Protein AF-A0A6A5GML9-F1 (afdb_monomer_lite)

Radius of gyration: 17.17 Å; chains: 1; bounding box: 46×15×44 Å

pLDDT: mean 79.03, std 18.18, range [40.56, 96.56]

Sequence (81 aa):
MCAKSAFHINNETINIWSHLLGFIYFTYQQYYTNYIVLPSVGSHKADHFVFTLSIFEMQMCMLLSASYHTFGCTSIEMRQK

InterPro domains:
  IPR004254 AdipoR/Haemolysin-III-related [PF03006] (7-79)
  IPR004254 AdipoR/Haemolysin-III-related [PTHR20855] (2-77)

Organism: Caenorhabditis remanei (NCBI:txid31234)

Foldseek 3Di:
DLQVVCVPDDVLVVLLVVLVVQLVVLVVVLCCCLPPVCVVVVHDPVVNVVSNVVSVVSNVVSVVRSVCSSCVVVVVVVVVD

Secondary structure (DSSP, 8-state):
--TTGGGS-SHHHHHHHHHHHHHHHHHHHHHHIIIIIHHHTT--HHHHHHHHHHHHHHHHHHHHHHHHHHHHHHHHHHHT-

Structure (mmCIF, N/CA/C/O backbone):
data_AF-A0A6A5GML9-F1
#
_entry.id   AF-A0A6A5GML9-F1
#
loop_
_atom_site.group_PDB
_atom_site.id
_atom_site.type_symbol
_atom_site.label_atom_id
_atom_site.label_alt_id
_atom_site.label_comp_id
_atom_site.label_asym_id
_atom_site.label_entity_id
_atom_site.label_seq_id
_atom_site.pdbx_PDB_ins_code
_atom_site.Cartn_x
_atom_site.Cartn_y
_atom_site.Cartn_z
_atom_site.occupancy
_atom_site.B_iso_or_equiv
_atom_site.auth_seq_id
_atom_site.auth_comp_id
_atom_site.auth_asym_id
_atom_site.auth_atom_id
_atom_site.pdbx_PDB_model_num
ATOM 1 N N . MET A 1 1 ? -14.775 6.359 22.762 1.00 46.31 1 MET A N 1
ATOM 2 C CA . MET A 1 1 ? -14.626 5.022 23.380 1.00 46.31 1 MET A CA 1
ATOM 3 C C . MET A 1 1 ? -14.240 3.923 22.373 1.00 46.31 1 MET A C 1
ATOM 5 O O . MET A 1 1 ? -13.811 2.866 22.808 1.00 46.31 1 MET A O 1
ATOM 9 N N . CYS A 1 2 ? -14.246 4.183 21.055 1.00 51.56 2 CYS A N 1
ATOM 10 C CA . CYS A 1 2 ? -14.004 3.163 20.018 1.00 51.56 2 CYS A CA 1
ATOM 11 C C . CYS A 1 2 ? -12.514 2.857 19.742 1.00 51.56 2 CYS A C 1
ATOM 13 O O . CYS A 1 2 ? -12.141 1.690 19.680 1.00 51.56 2 CYS A O 1
ATOM 15 N N . ALA A 1 3 ? -11.629 3.867 19.722 1.00 50.34 3 ALA A N 1
ATOM 16 C CA . ALA A 1 3 ? -10.175 3.652 19.588 1.00 50.34 3 ALA A CA 1
ATOM 17 C C . ALA A 1 3 ? -9.557 2.910 20.792 1.00 50.34 3 ALA A C 1
ATOM 19 O O . ALA A 1 3 ? -8.563 2.207 20.658 1.00 50.34 3 ALA A O 1
ATOM 20 N N . LYS A 1 4 ? -10.182 3.017 21.975 1.00 46.97 4 LYS A N 1
ATOM 21 C CA . LYS A 1 4 ? -9.796 2.259 23.176 1.00 46.97 4 LYS A CA 1
ATOM 22 C C . LYS A 1 4 ? -10.167 0.772 23.065 1.00 46.97 4 LYS A C 1
ATOM 24 O O . LYS A 1 4 ? -9.561 -0.043 23.749 1.00 46.97 4 LYS A O 1
ATOM 29 N N . SER A 1 5 ? -11.121 0.424 22.191 1.00 51.19 5 SER A N 1
ATOM 30 C CA . SER A 1 5 ? -11.498 -0.967 21.918 1.00 51.19 5 SER A CA 1
ATOM 31 C C . SER A 1 5 ? -10.489 -1.696 21.025 1.00 51.19 5 SER A C 1
ATOM 33 O O . SER A 1 5 ? -10.379 -2.901 21.160 1.00 51.19 5 SER A O 1
ATOM 35 N N . ALA A 1 6 ? -9.683 -0.978 20.227 1.00 52.28 6 ALA A N 1
ATOM 36 C CA . ALA A 1 6 ? -8.595 -1.556 19.421 1.00 52.28 6 ALA A CA 1
ATOM 37 C C . ALA A 1 6 ? -7.420 -2.105 20.262 1.00 52.28 6 ALA A C 1
ATOM 39 O O . ALA A 1 6 ? -6.538 -2.789 19.745 1.00 52.28 6 ALA A O 1
ATOM 40 N N . PHE A 1 7 ? -7.402 -1.790 21.562 1.00 51.19 7 PHE A N 1
ATOM 41 C CA . PHE A 1 7 ? -6.453 -2.311 22.551 1.00 51.19 7 PHE A CA 1
ATOM 42 C C . PHE A 1 7 ? -7.122 -3.252 23.567 1.00 51.19 7 PHE A C 1
ATOM 44 O O . PHE A 1 7 ? -6.472 -3.711 24.504 1.00 51.19 7 PHE A O 1
ATOM 51 N N . HIS A 1 8 ? -8.416 -3.540 23.400 1.00 51.28 8 HIS A N 1
ATOM 52 C CA . HIS A 1 8 ? -9.150 -4.516 24.199 1.00 51.28 8 HIS A CA 1
ATOM 53 C C . HIS A 1 8 ? -9.301 -5.777 23.352 1.00 51.28 8 HIS A C 1
ATOM 55 O O . HIS A 1 8 ? -9.891 -5.717 22.284 1.00 51.28 8 HIS A O 1
ATOM 61 N N . ILE A 1 9 ? -8.768 -6.915 23.801 1.00 51.31 9 ILE A N 1
ATOM 62 C CA . ILE A 1 9 ? -8.810 -8.168 23.031 1.00 51.31 9 ILE A CA 1
ATOM 63 C C . ILE A 1 9 ? -10.274 -8.571 22.791 1.00 51.31 9 ILE A C 1
ATOM 65 O O . ILE A 1 9 ? -10.957 -9.090 23.669 1.00 51.31 9 ILE A O 1
ATOM 69 N N . ASN A 1 10 ? -10.759 -8.296 21.588 1.00 56.47 10 ASN A N 1
ATOM 70 C CA . ASN A 1 10 ? -12.041 -8.709 21.035 1.00 56.47 10 ASN A CA 1
ATOM 71 C C . ASN A 1 10 ? -11.806 -9.093 19.561 1.00 56.47 10 ASN A C 1
ATOM 73 O O . ASN A 1 10 ? -10.813 -8.683 18.961 1.00 56.47 10 ASN A O 1
ATOM 77 N N . ASN A 1 11 ? -12.681 -9.907 18.963 1.00 61.50 11 ASN A N 1
ATOM 78 C CA . ASN A 1 11 ? -12.499 -10.367 17.574 1.00 61.50 11 ASN A CA 1
ATOM 79 C C . ASN A 1 11 ? -12.385 -9.203 16.566 1.00 61.50 11 ASN A C 1
ATOM 81 O O . ASN A 1 11 ? -11.690 -9.319 15.562 1.00 61.50 11 ASN A O 1
ATOM 85 N N . GLU A 1 12 ? -12.990 -8.056 16.879 1.00 63.03 12 GLU A N 1
ATOM 86 C CA . GLU A 1 12 ? -12.874 -6.818 16.101 1.00 63.03 12 GLU A CA 1
ATOM 87 C C . GLU A 1 12 ? -11.446 -6.251 16.095 1.00 63.03 12 GLU A C 1
ATOM 89 O O . GLU A 1 12 ? -10.979 -5.777 15.065 1.00 63.03 12 GLU A O 1
ATOM 94 N N . THR A 1 13 ? -10.698 -6.380 17.194 1.00 67.50 13 THR A N 1
ATOM 95 C CA . THR A 1 13 ? -9.280 -5.996 17.255 1.00 67.50 13 THR A CA 1
ATOM 96 C C . THR A 1 13 ? -8.440 -6.806 16.265 1.00 67.50 13 THR A C 1
ATOM 98 O O . THR A 1 13 ? -7.629 -6.231 15.544 1.00 67.50 13 THR A O 1
ATOM 101 N N . ILE A 1 14 ? -8.669 -8.118 16.141 1.00 72.56 14 ILE A N 1
ATOM 102 C CA . ILE A 1 14 ? -7.951 -8.960 15.164 1.00 72.56 14 ILE A CA 1
ATOM 103 C C . ILE A 1 14 ? -8.268 -8.521 13.724 1.00 72.56 14 ILE A C 1
ATOM 105 O O . ILE A 1 14 ? -7.358 -8.449 12.895 1.00 72.56 14 ILE A O 1
ATOM 109 N N . ASN A 1 15 ? -9.519 -8.157 13.429 1.00 75.81 15 ASN A N 1
ATOM 110 C CA . ASN A 1 15 ? -9.915 -7.630 12.116 1.00 75.81 15 ASN A CA 1
ATOM 111 C C . ASN A 1 15 ? -9.263 -6.268 11.817 1.00 75.81 15 ASN A C 1
ATOM 113 O O . ASN A 1 15 ? -8.746 -6.055 10.723 1.00 75.81 15 ASN A O 1
ATOM 117 N N . ILE A 1 16 ? -9.200 -5.365 12.802 1.00 78.50 16 ILE A N 1
ATOM 118 C CA . ILE A 1 16 ? -8.519 -4.068 12.655 1.00 78.50 16 ILE A CA 1
ATOM 119 C C . ILE A 1 16 ? -7.025 -4.277 12.380 1.00 78.50 16 ILE A C 1
ATOM 121 O O . ILE A 1 16 ? -6.492 -3.739 11.409 1.00 78.50 16 ILE A O 1
ATOM 125 N N . TRP A 1 17 ? -6.341 -5.073 13.208 1.00 78.69 17 TRP A N 1
ATOM 126 C CA . TRP A 1 17 ? -4.897 -5.279 13.078 1.00 78.69 17 TRP A CA 1
ATOM 127 C C . TRP A 1 17 ? -4.522 -6.055 11.820 1.00 78.69 17 TRP A C 1
ATOM 129 O O . TRP A 1 17 ? -3.540 -5.697 11.178 1.00 78.69 17 TRP A O 1
ATOM 139 N N . SER A 1 18 ? -5.292 -7.069 11.421 1.00 84.06 18 SER A N 1
ATOM 140 C CA . SER A 1 18 ? -5.026 -7.800 10.174 1.00 84.06 18 SER A CA 1
ATOM 141 C C . SER A 1 18 ? -5.145 -6.897 8.944 1.00 84.06 18 SER A C 1
ATOM 143 O O . SER A 1 18 ? -4.284 -6.956 8.067 1.00 84.06 18 SER A O 1
ATOM 145 N N . HIS A 1 19 ? -6.129 -5.995 8.903 1.00 86.81 19 HIS A N 1
ATOM 146 C CA . HIS A 1 19 ? -6.288 -5.056 7.790 1.00 86.81 19 HIS A CA 1
ATOM 147 C C . HIS A 1 19 ? -5.253 -3.921 7.822 1.00 86.81 19 HIS A C 1
ATOM 149 O O . HIS A 1 19 ? -4.747 -3.533 6.770 1.00 86.81 19 HIS A O 1
ATOM 155 N N . LEU A 1 20 ? -4.855 -3.433 9.003 1.00 85.81 20 LEU A N 1
ATOM 156 C CA . LEU A 1 20 ? -3.749 -2.473 9.135 1.00 85.81 20 LEU A CA 1
ATOM 157 C C . LEU A 1 20 ? -2.397 -3.084 8.736 1.00 85.81 20 LEU A C 1
ATOM 159 O O . LEU A 1 20 ? -1.621 -2.445 8.027 1.00 85.81 20 LEU A O 1
ATOM 163 N N . LEU A 1 21 ? -2.117 -4.325 9.142 1.00 89.75 21 LEU A N 1
ATOM 164 C CA . LEU A 1 21 ? -0.924 -5.058 8.707 1.00 89.75 21 LEU A CA 1
ATOM 165 C C . LEU A 1 21 ? -0.960 -5.322 7.197 1.00 89.75 21 LEU A C 1
ATOM 167 O O . LEU A 1 21 ? 0.059 -5.153 6.528 1.00 89.75 21 LEU A O 1
ATOM 171 N N . GLY A 1 22 ? -2.133 -5.659 6.651 1.00 90.12 22 GLY A N 1
ATOM 172 C CA . GLY A 1 22 ? -2.359 -5.761 5.211 1.00 90.12 22 GLY A CA 1
ATOM 173 C C . GLY A 1 22 ? -2.044 -4.451 4.487 1.00 90.12 22 GLY A C 1
ATOM 174 O O . GLY A 1 22 ? -1.297 -4.457 3.514 1.00 90.12 22 GLY A O 1
ATOM 175 N N . PHE A 1 23 ? -2.529 -3.315 4.996 1.00 91.56 23 PHE A N 1
ATOM 176 C CA . PHE A 1 23 ? -2.218 -1.991 4.455 1.00 91.56 23 PHE A CA 1
ATOM 177 C C . PHE A 1 23 ? -0.706 -1.719 4.434 1.00 91.56 23 PHE A C 1
ATOM 179 O O . PHE A 1 23 ? -0.171 -1.392 3.378 1.00 91.56 23 PHE A O 1
ATOM 186 N N . ILE A 1 24 ? -0.002 -1.937 5.553 1.00 93.62 24 ILE A N 1
ATOM 187 C CA . ILE A 1 24 ? 1.461 -1.760 5.635 1.00 93.62 24 ILE A CA 1
ATOM 188 C C . ILE A 1 24 ? 2.182 -2.655 4.617 1.00 93.62 24 ILE A C 1
ATOM 190 O O . ILE A 1 24 ? 3.099 -2.201 3.928 1.00 93.62 24 ILE A O 1
ATOM 194 N N . TYR A 1 25 ? 1.757 -3.914 4.489 1.00 94.56 25 TYR A N 1
ATOM 195 C CA . TYR A 1 25 ? 2.311 -4.844 3.508 1.00 94.56 25 TYR A CA 1
ATOM 196 C C . TYR A 1 25 ? 2.104 -4.354 2.069 1.00 94.56 25 TYR A C 1
ATOM 198 O O . TYR A 1 25 ? 3.053 -4.359 1.284 1.00 94.56 25 TYR A O 1
ATOM 206 N N . PHE A 1 26 ? 0.906 -3.879 1.716 1.00 93.69 26 PHE A N 1
ATOM 207 C CA . PHE A 1 26 ? 0.645 -3.348 0.376 1.00 93.69 26 PHE A CA 1
ATOM 208 C C . PHE A 1 26 ? 1.390 -2.040 0.105 1.00 93.69 26 PHE A C 1
ATOM 210 O O . PHE A 1 26 ? 1.864 -1.846 -1.011 1.00 93.69 26 PHE A O 1
ATOM 217 N N . THR A 1 27 ? 1.593 -1.181 1.107 1.00 93.88 27 THR A N 1
ATOM 218 C CA . THR A 1 27 ? 2.464 -0.002 0.975 1.00 93.88 27 THR A CA 1
ATOM 219 C C . THR A 1 27 ? 3.921 -0.403 0.717 1.00 93.88 27 THR A C 1
ATOM 221 O O . THR A 1 27 ? 4.582 0.180 -0.145 1.00 93.88 27 THR A O 1
ATOM 224 N N . TYR A 1 28 ? 4.427 -1.433 1.401 1.00 95.88 28 TYR A N 1
ATOM 225 C CA . TYR A 1 28 ? 5.749 -1.985 1.099 1.00 95.88 28 TYR A CA 1
ATOM 226 C C . TYR A 1 28 ? 5.810 -2.561 -0.325 1.00 95.88 28 TYR A C 1
ATOM 228 O O . TYR A 1 28 ? 6.745 -2.258 -1.066 1.00 95.88 28 TYR A O 1
ATOM 236 N N . GLN A 1 29 ? 4.799 -3.331 -0.744 1.00 95.19 29 GLN A N 1
ATOM 237 C CA . GLN A 1 29 ? 4.733 -3.894 -2.097 1.00 95.19 29 GLN A CA 1
ATOM 238 C C . GLN A 1 29 ? 4.635 -2.825 -3.185 1.00 95.19 29 GLN A C 1
ATOM 240 O O . GLN A 1 29 ? 5.254 -2.972 -4.237 1.00 95.19 29 GLN A O 1
ATOM 245 N N . GLN A 1 30 ? 3.922 -1.729 -2.929 1.00 95.50 30 GLN A N 1
ATOM 246 C CA . GLN A 1 30 ? 3.847 -0.571 -3.817 1.00 95.50 30 GLN A CA 1
ATOM 247 C C . GLN A 1 30 ? 5.247 -0.013 -4.104 1.00 95.50 30 GLN A C 1
ATOM 249 O O . GLN A 1 30 ? 5.597 0.218 -5.266 1.00 95.50 30 GLN A O 1
ATOM 254 N N . TYR A 1 31 ? 6.050 0.171 -3.050 1.00 95.75 31 TYR A N 1
ATOM 255 C CA . TYR A 1 31 ? 7.427 0.647 -3.158 1.00 95.75 31 TYR A CA 1
ATOM 256 C C . TYR A 1 31 ? 8.325 -0.387 -3.847 1.00 95.75 31 TYR A C 1
ATOM 258 O O . TYR A 1 31 ? 8.985 -0.076 -4.837 1.00 95.75 31 TYR A O 1
ATOM 266 N N . TYR A 1 32 ? 8.313 -1.632 -3.369 1.00 96.25 32 TYR A N 1
ATOM 267 C CA . TYR A 1 32 ? 9.139 -2.712 -3.907 1.00 96.25 32 TYR A CA 1
ATOM 268 C C . TYR A 1 32 ? 8.881 -2.940 -5.404 1.00 96.25 32 TYR A C 1
ATOM 270 O O . TYR A 1 32 ? 9.815 -3.012 -6.204 1.00 96.25 32 TYR A O 1
ATOM 278 N N . THR A 1 33 ? 7.612 -2.961 -5.808 1.00 94.12 33 THR A N 1
ATOM 279 C CA . THR A 1 33 ? 7.225 -3.171 -7.205 1.00 94.12 33 THR A CA 1
ATOM 280 C C . THR A 1 33 ? 7.695 -2.019 -8.089 1.00 94.12 33 THR A C 1
ATOM 282 O O . THR A 1 33 ? 8.310 -2.263 -9.123 1.00 94.12 33 THR A O 1
ATOM 285 N N . ASN A 1 34 ? 7.483 -0.764 -7.677 1.00 93.81 34 ASN A N 1
ATOM 286 C CA . ASN A 1 34 ? 7.823 0.394 -8.510 1.00 93.81 34 ASN A CA 1
ATOM 287 C C . ASN A 1 34 ? 9.310 0.734 -8.556 1.00 93.81 34 ASN A C 1
ATOM 289 O O . ASN A 1 34 ? 9.765 1.252 -9.571 1.00 93.81 34 ASN A O 1
ATOM 293 N N . TYR A 1 35 ? 10.059 0.486 -7.484 1.00 94.12 35 TYR A N 1
ATOM 294 C CA . TYR A 1 35 ? 11.462 0.904 -7.405 1.00 94.12 35 TYR A CA 1
ATOM 295 C C . TYR A 1 35 ? 12.456 -0.238 -7.598 1.00 94.12 35 TYR A C 1
ATOM 297 O O . TYR A 1 35 ? 13.613 0.031 -7.909 1.00 94.12 35 TYR A O 1
ATOM 305 N N . ILE A 1 36 ? 12.029 -1.495 -7.442 1.00 95.19 36 ILE A N 1
ATOM 306 C CA . ILE A 1 36 ? 12.916 -2.657 -7.573 1.00 95.19 36 ILE A CA 1
ATOM 307 C C . ILE A 1 36 ? 12.465 -3.552 -8.726 1.00 95.19 36 ILE A C 1
ATOM 309 O O . ILE A 1 36 ? 13.217 -3.725 -9.681 1.00 95.19 36 ILE A O 1
ATOM 313 N N . VAL A 1 37 ? 11.237 -4.076 -8.690 1.00 95.12 37 VAL A N 1
ATOM 314 C CA . VAL A 1 37 ? 10.785 -5.088 -9.666 1.00 95.12 37 VAL A CA 1
ATOM 315 C C . VAL A 1 37 ? 10.655 -4.505 -11.072 1.00 95.12 37 VAL A C 1
ATOM 317 O O . VAL A 1 37 ? 11.322 -4.968 -11.995 1.00 95.12 37 VAL A O 1
ATOM 320 N N . LEU A 1 38 ? 9.831 -3.472 -11.237 1.00 94.00 38 LEU A N 1
ATOM 321 C CA . LEU A 1 38 ? 9.526 -2.874 -12.537 1.00 94.00 38 LEU A CA 1
ATOM 322 C C . LEU A 1 38 ? 10.764 -2.279 -13.239 1.00 94.00 38 LEU A C 1
ATOM 324 O O . LEU A 1 38 ? 10.929 -2.515 -14.441 1.00 94.00 38 LEU A O 1
ATOM 328 N N . PRO A 1 39 ? 11.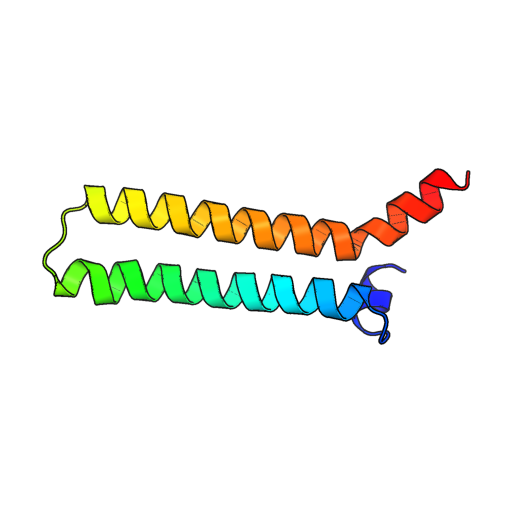692 -1.601 -12.533 1.00 93.31 39 PRO A N 1
ATOM 329 C CA . PRO A 1 39 ? 12.961 -1.193 -13.127 1.00 93.31 39 PRO A CA 1
ATOM 330 C C . PRO A 1 39 ? 13.865 -2.376 -13.493 1.00 93.31 39 PRO A C 1
ATOM 332 O O . PRO A 1 39 ? 14.513 -2.332 -14.537 1.00 93.31 39 PRO A O 1
ATOM 335 N N . SER A 1 40 ? 13.897 -3.446 -12.684 1.00 94.56 40 SER A N 1
ATOM 336 C CA . SER A 1 40 ? 14.765 -4.610 -12.940 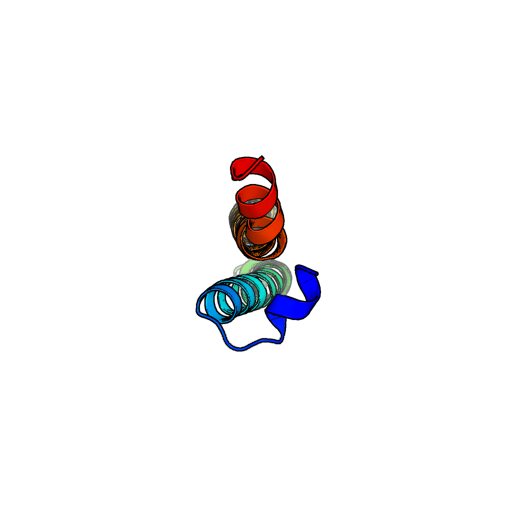1.00 94.56 40 SER A CA 1
ATOM 337 C C . SER A 1 40 ? 14.409 -5.377 -14.216 1.00 94.56 40 SER A C 1
ATOM 339 O O . SER A 1 40 ? 15.285 -5.977 -14.833 1.00 94.56 40 SER A O 1
ATOM 341 N N . VAL A 1 41 ? 13.142 -5.325 -14.635 1.00 93.69 41 VAL A N 1
ATOM 342 C CA . VAL A 1 41 ? 12.655 -5.970 -15.865 1.00 93.69 41 VAL A CA 1
ATOM 343 C C . VAL A 1 41 ? 12.594 -5.010 -17.059 1.00 93.69 41 VAL A C 1
ATOM 345 O O . VAL A 1 41 ? 12.139 -5.401 -18.130 1.00 93.69 41 VAL A O 1
ATOM 348 N N . GLY A 1 42 ? 13.036 -3.756 -16.894 1.00 92.12 42 GLY A N 1
ATOM 349 C CA . GLY A 1 42 ? 12.991 -2.741 -17.950 1.00 92.12 42 GLY A CA 1
ATOM 350 C C . GLY A 1 42 ? 11.569 -2.354 -18.370 1.00 92.12 42 GLY A C 1
ATOM 351 O O . GLY A 1 42 ? 11.337 -2.087 -19.548 1.00 92.12 42 GLY A O 1
ATOM 352 N N . SER A 1 43 ? 10.616 -2.364 -17.431 1.00 91.44 43 SER A N 1
ATOM 353 C CA . SER A 1 43 ? 9.197 -2.127 -17.730 1.00 91.44 43 SER A CA 1
ATOM 354 C C . SER A 1 43 ? 8.909 -0.712 -18.244 1.00 91.44 43 SER A C 1
ATOM 356 O O . SER A 1 43 ? 9.653 0.244 -17.987 1.00 91.44 43 SER A O 1
ATOM 358 N N . HIS A 1 44 ? 7.787 -0.553 -18.947 1.00 93.19 44 HIS A N 1
ATOM 359 C CA . HIS A 1 44 ? 7.338 0.753 -19.406 1.00 93.19 44 HIS A CA 1
ATOM 360 C C . HIS A 1 44 ? 6.654 1.508 -18.257 1.00 93.19 44 HIS A C 1
ATOM 362 O O . HIS A 1 44 ? 5.949 0.946 -17.429 1.00 93.19 44 HIS A O 1
ATOM 368 N N . LYS A 1 45 ? 6.737 2.842 -18.268 1.00 90.94 45 LYS A N 1
ATOM 369 C CA . LYS A 1 45 ? 5.901 3.743 -17.444 1.00 90.94 45 LYS A CA 1
ATOM 370 C C . LYS A 1 45 ? 4.401 3.381 -17.370 1.00 90.94 45 LYS A C 1
ATOM 372 O O . LYS A 1 45 ? 3.774 3.689 -16.363 1.00 90.94 45 LYS A O 1
ATOM 377 N N . ALA A 1 46 ? 3.822 2.768 -18.408 1.00 94.44 46 ALA A N 1
ATOM 378 C CA . ALA A 1 46 ? 2.433 2.308 -18.371 1.00 94.44 46 ALA A CA 1
ATOM 379 C C . ALA A 1 46 ? 2.240 1.155 -17.368 1.00 94.44 46 ALA A C 1
ATOM 381 O O . ALA A 1 46 ? 1.265 1.157 -16.623 1.00 94.44 46 ALA A O 1
ATOM 382 N N . ASP A 1 47 ? 3.209 0.243 -17.273 1.00 92.00 47 ASP A N 1
ATOM 383 C CA . ASP A 1 47 ? 3.202 -0.861 -16.310 1.00 92.00 47 ASP A CA 1
ATOM 384 C C . ASP A 1 47 ? 3.266 -0.315 -14.878 1.00 92.00 47 ASP A C 1
ATOM 386 O O . ASP A 1 47 ? 2.463 -0.693 -14.028 1.00 92.00 47 ASP A O 1
ATOM 390 N N . HIS A 1 48 ? 4.132 0.674 -14.629 1.00 93.50 48 HIS A N 1
ATOM 391 C CA . HIS A 1 48 ? 4.176 1.393 -13.350 1.00 93.50 48 HIS A CA 1
ATOM 392 C C . HIS A 1 48 ? 2.829 2.006 -12.967 1.00 93.50 48 HIS A C 1
ATOM 394 O O . HIS A 1 48 ? 2.430 1.932 -11.803 1.00 93.50 48 HIS A O 1
ATOM 400 N N . PHE A 1 49 ? 2.120 2.600 -13.929 1.00 95.19 49 PHE A N 1
ATOM 401 C CA . PHE A 1 49 ? 0.807 3.187 -13.686 1.00 95.19 49 PHE A CA 1
ATOM 402 C C . PHE A 1 49 ? -0.229 2.121 -13.313 1.00 95.19 49 PHE A C 1
ATOM 404 O O . PHE A 1 49 ? -0.913 2.276 -12.302 1.00 95.19 49 PHE A O 1
ATOM 411 N N . VAL A 1 50 ? -0.296 1.022 -14.072 1.00 96.00 50 VAL A N 1
ATOM 412 C CA . VAL A 1 50 ? -1.233 -0.083 -13.814 1.00 96.00 50 VAL A CA 1
ATOM 413 C C . VAL A 1 50 ? -0.974 -0.707 -12.444 1.00 96.00 50 VAL A C 1
ATOM 415 O O . VAL A 1 50 ? -1.884 -0.754 -11.620 1.00 96.00 50 VAL A O 1
ATOM 418 N N . PHE A 1 51 ? 0.268 -1.104 -12.150 1.00 94.00 51 PHE A N 1
ATOM 419 C CA . PHE A 1 51 ? 0.610 -1.710 -10.858 1.00 94.00 51 PHE A CA 1
ATOM 420 C C . PHE A 1 51 ? 0.371 -0.757 -9.686 1.00 94.00 51 PHE A C 1
ATOM 422 O O . PHE A 1 51 ? -0.092 -1.184 -8.629 1.00 94.00 51 PHE A O 1
ATOM 429 N N . THR A 1 52 ? 0.646 0.536 -9.869 1.00 94.19 52 THR A N 1
ATOM 430 C CA . THR A 1 52 ? 0.372 1.540 -8.837 1.00 94.19 52 THR A CA 1
ATOM 431 C C . THR A 1 52 ? -1.111 1.695 -8.570 1.00 94.19 52 THR A C 1
ATOM 433 O O . THR A 1 52 ? -1.506 1.725 -7.408 1.00 94.19 52 THR A O 1
ATOM 436 N N . LEU A 1 53 ? -1.939 1.761 -9.611 1.00 96.56 53 LEU A N 1
ATOM 437 C CA . LEU A 1 53 ? -3.381 1.879 -9.437 1.00 96.56 53 LEU A CA 1
ATOM 438 C C . LEU A 1 53 ? -3.955 0.631 -8.751 1.00 96.56 53 LEU A C 1
ATOM 440 O O . LEU A 1 53 ? -4.677 0.758 -7.764 1.00 96.56 53 LEU A O 1
ATOM 444 N N . SER A 1 54 ? -3.557 -0.564 -9.197 1.00 95.25 54 SER A N 1
ATOM 445 C CA . SER A 1 54 ? -4.027 -1.827 -8.616 1.00 95.25 54 SER A CA 1
ATOM 446 C C . SER A 1 54 ? -3.659 -1.969 -7.136 1.00 95.25 54 SER A C 1
A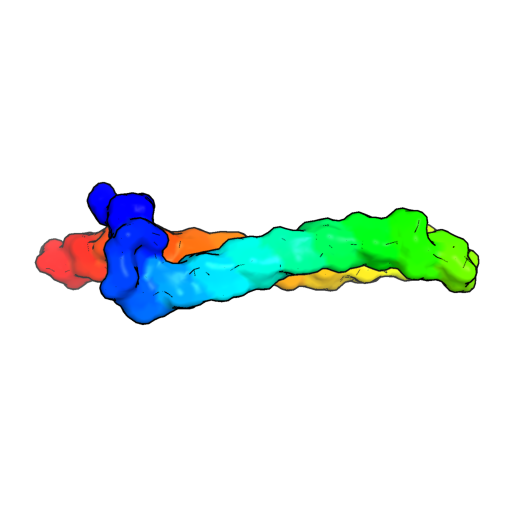TOM 448 O O . SER A 1 54 ? -4.510 -2.303 -6.313 1.00 95.25 54 SER A O 1
ATOM 450 N N . ILE A 1 55 ? -2.407 -1.690 -6.758 1.00 93.88 55 ILE A N 1
ATOM 451 C CA . ILE A 1 55 ? -1.977 -1.802 -5.355 1.00 93.88 55 ILE A CA 1
ATOM 452 C C . ILE A 1 55 ? -2.577 -0.665 -4.506 1.00 93.88 55 ILE A C 1
ATOM 454 O O . ILE A 1 55 ? -2.864 -0.856 -3.321 1.00 93.88 55 ILE A O 1
ATOM 458 N N . PHE A 1 56 ? -2.820 0.515 -5.081 1.00 93.81 56 PHE A N 1
ATOM 459 C CA . PHE A 1 56 ? -3.515 1.609 -4.399 1.00 93.81 56 PH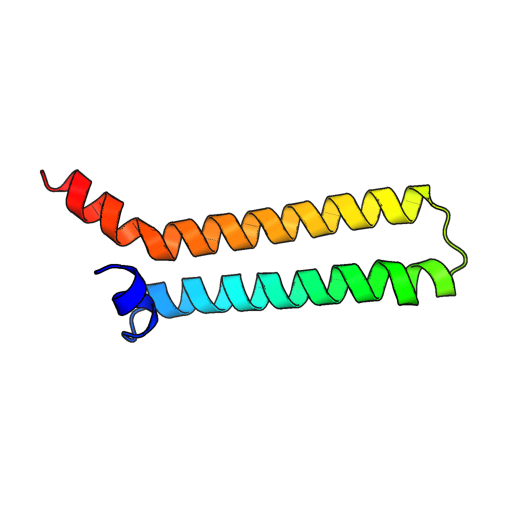E A CA 1
ATOM 460 C C . PHE A 1 56 ? -4.965 1.255 -4.041 1.00 93.81 56 PHE A C 1
ATOM 462 O O . PHE A 1 56 ? -5.393 1.499 -2.913 1.00 93.81 56 PHE A O 1
ATOM 469 N N . GLU A 1 57 ? -5.705 0.615 -4.945 1.00 95.00 57 GLU A N 1
ATOM 470 C CA . GLU A 1 57 ? -7.068 0.142 -4.667 1.00 95.00 57 GLU A CA 1
ATOM 471 C C . GLU A 1 57 ? -7.101 -0.853 -3.496 1.00 95.00 57 GLU A C 1
ATOM 473 O O . GLU A 1 57 ? -7.942 -0.738 -2.598 1.00 95.00 57 GLU A O 1
ATOM 478 N N . MET A 1 58 ? -6.140 -1.781 -3.445 1.00 91.81 58 MET A N 1
ATOM 479 C CA . MET A 1 58 ? -6.004 -2.728 -2.332 1.00 91.81 58 MET A CA 1
ATOM 480 C C . MET A 1 58 ? -5.726 -2.014 -1.001 1.00 91.81 58 MET A C 1
ATOM 482 O O . MET A 1 58 ? -6.332 -2.352 0.018 1.00 91.81 58 MET A O 1
ATOM 486 N N . GLN A 1 59 ? -4.859 -0.997 -1.004 1.00 91.69 59 GLN A N 1
ATOM 487 C CA . GLN A 1 59 ? -4.575 -0.174 0.177 1.00 91.69 59 GLN A CA 1
ATOM 488 C C . GLN A 1 59 ? -5.828 0.566 0.662 1.00 91.69 59 GLN A C 1
ATOM 490 O O . GLN A 1 59 ? -6.140 0.534 1.855 1.00 91.69 59 GLN A O 1
ATOM 495 N N . MET A 1 60 ? -6.581 1.183 -0.252 1.00 91.38 60 MET A N 1
ATOM 496 C CA . MET A 1 60 ? -7.826 1.875 0.088 1.00 91.38 60 MET A CA 1
ATOM 497 C C . MET A 1 60 ? -8.870 0.918 0.669 1.00 91.38 60 MET A C 1
ATOM 499 O O . MET A 1 60 ? -9.498 1.246 1.675 1.00 91.38 60 MET A O 1
ATOM 503 N N . CYS A 1 61 ? -9.018 -0.281 0.102 1.00 92.44 61 CYS A N 1
ATOM 504 C CA . CYS A 1 61 ? -9.914 -1.313 0.628 1.00 92.44 61 CYS A CA 1
ATOM 505 C C . CYS A 1 61 ? -9.555 -1.701 2.074 1.00 92.44 61 CYS A C 1
ATOM 507 O O . CYS A 1 61 ? -10.416 -1.683 2.959 1.00 92.44 61 CYS A O 1
ATOM 509 N N . MET A 1 62 ? -8.273 -1.970 2.337 1.00 89.38 62 MET A N 1
ATOM 510 C CA . MET A 1 62 ? -7.789 -2.328 3.674 1.00 89.38 62 MET A CA 1
ATOM 511 C C . MET A 1 62 ? -8.003 -1.195 4.683 1.00 89.38 62 MET A C 1
ATOM 513 O O . MET A 1 62 ? -8.468 -1.439 5.797 1.00 89.38 62 MET A O 1
ATOM 517 N N . LEU A 1 63 ? -7.742 0.054 4.286 1.00 86.31 63 LEU A N 1
ATOM 518 C CA . LEU A 1 63 ? -7.925 1.222 5.147 1.00 86.31 63 LEU A CA 1
ATOM 519 C C . LEU A 1 63 ? -9.404 1.481 5.471 1.00 86.31 63 LEU A C 1
ATOM 521 O O . LEU A 1 63 ? -9.751 1.738 6.628 1.00 86.31 63 LEU A O 1
ATOM 525 N N . LEU A 1 64 ? -10.283 1.396 4.468 1.00 85.31 64 LEU A N 1
ATOM 526 C CA . LEU A 1 64 ? -11.728 1.554 4.652 1.00 85.31 64 LEU A CA 1
ATOM 527 C C . LEU A 1 64 ? -12.294 0.449 5.542 1.00 85.31 64 LEU A C 1
ATOM 529 O O . LEU A 1 64 ? -13.113 0.724 6.419 1.00 85.31 64 LEU A O 1
ATOM 533 N N . SER A 1 65 ? -11.825 -0.784 5.371 1.00 85.38 65 SER A N 1
ATOM 534 C CA . SER A 1 65 ? -12.271 -1.895 6.198 1.00 85.38 65 SER A CA 1
ATOM 535 C C . SER A 1 65 ? -11.754 -1.794 7.640 1.00 85.38 65 SER A C 1
ATOM 537 O O . SER A 1 65 ? -12.539 -1.929 8.579 1.00 85.38 65 SER A O 1
ATOM 539 N N . ALA A 1 66 ? -10.481 -1.440 7.852 1.00 81.69 66 ALA A N 1
ATOM 540 C CA . ALA A 1 66 ? -9.956 -1.149 9.190 1.00 81.69 66 ALA A CA 1
ATOM 541 C C . ALA A 1 66 ? -10.726 0.000 9.868 1.00 81.69 66 ALA A C 1
ATOM 543 O O . ALA A 1 66 ? -11.032 -0.070 11.061 1.00 81.69 66 ALA A O 1
ATOM 544 N N . SER A 1 67 ? -11.100 1.033 9.103 1.00 78.69 67 SER A N 1
ATOM 545 C CA . SER A 1 67 ? -11.935 2.141 9.585 1.00 78.69 67 SER A CA 1
ATOM 546 C C . SER A 1 67 ? -13.337 1.665 9.974 1.00 78.69 67 SER A C 1
ATOM 548 O O . SER A 1 67 ? -13.820 2.023 11.045 1.00 78.69 67 SER A O 1
ATOM 550 N N . TYR A 1 68 ? -13.973 0.814 9.163 1.00 76.25 68 TYR A N 1
ATOM 551 C CA . TYR A 1 68 ? -15.272 0.217 9.486 1.00 76.25 68 TYR A CA 1
ATOM 552 C C . TYR A 1 68 ? -15.227 -0.580 10.793 1.00 76.25 68 TYR A C 1
ATOM 554 O O . TYR A 1 68 ? -16.084 -0.377 11.645 1.00 76.25 68 TYR A O 1
ATOM 562 N N . HIS A 1 69 ? -14.210 -1.415 11.006 1.00 71.56 69 HIS A N 1
ATOM 563 C CA . HIS A 1 69 ? -14.078 -2.171 12.256 1.00 71.56 69 HIS A CA 1
ATOM 564 C C . HIS A 1 69 ? -13.730 -1.269 13.457 1.00 71.56 69 HIS A C 1
ATOM 566 O O . HIS A 1 69 ? -14.228 -1.473 14.561 1.00 71.56 69 HIS A O 1
ATOM 572 N N . THR A 1 70 ? -12.952 -0.203 13.244 1.00 69.56 70 THR A N 1
ATOM 573 C CA . THR A 1 70 ? -12.587 0.759 14.302 1.00 69.56 70 THR A CA 1
ATOM 574 C C . THR A 1 70 ? -13.765 1.646 14.729 1.00 69.56 70 THR A C 1
ATOM 576 O O . THR A 1 70 ? -13.912 1.960 15.914 1.00 69.56 70 THR A O 1
ATOM 579 N N . PHE A 1 71 ? -14.610 2.066 13.783 1.00 66.62 71 PHE A N 1
ATOM 580 C CA . PHE A 1 71 ? -15.737 2.980 14.016 1.00 66.62 71 PHE A CA 1
ATOM 581 C C . PHE A 1 71 ? -17.111 2.292 14.021 1.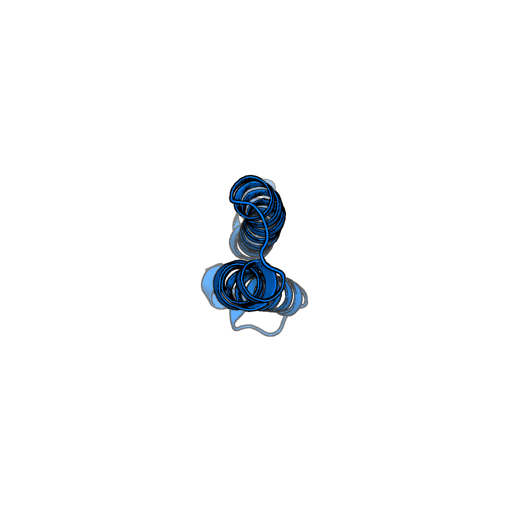00 66.62 71 PHE A C 1
ATOM 583 O O . PHE A 1 71 ? -18.104 2.933 14.360 1.00 66.62 71 PHE A O 1
ATOM 590 N N . GLY A 1 72 ? -17.194 0.997 13.713 1.00 59.69 72 GLY A N 1
ATOM 591 C CA . GLY A 1 72 ? -18.431 0.208 13.722 1.00 59.69 72 GLY A CA 1
ATOM 592 C C . GLY A 1 72 ? -19.098 0.152 15.098 1.00 59.69 72 GLY A C 1
ATOM 593 O O . GLY A 1 72 ? -20.321 0.125 15.194 1.00 59.69 72 GLY A O 1
ATOM 594 N N . CYS A 1 73 ? -18.326 0.281 16.179 1.00 54.91 73 CYS A N 1
ATOM 595 C CA . CYS A 1 73 ? -18.874 0.448 17.528 1.00 54.91 73 CYS A CA 1
ATOM 596 C C . CYS A 1 73 ? -19.760 1.705 17.655 1.00 54.91 73 CYS A C 1
ATOM 598 O O . CYS A 1 73 ? -20.771 1.666 18.351 1.00 54.91 73 CYS A O 1
ATOM 600 N N . THR A 1 74 ? -19.447 2.788 16.931 1.00 53.34 74 THR A N 1
ATOM 601 C CA . THR A 1 74 ? -20.280 4.003 16.892 1.00 53.34 74 THR A CA 1
ATOM 602 C C . THR A 1 74 ? -21.615 3.748 16.180 1.00 53.34 74 THR A C 1
ATOM 604 O O . THR A 1 74 ? -22.625 4.345 16.544 1.00 53.34 74 THR A O 1
ATOM 607 N N . SER A 1 75 ? -21.660 2.859 15.178 1.00 48.97 75 SER A N 1
ATOM 608 C CA . SER A 1 75 ? -22.898 2.570 14.438 1.00 48.97 75 SER A CA 1
ATOM 609 C C . SER A 1 75 ? -23.860 1.679 15.227 1.00 48.97 75 SER A C 1
ATOM 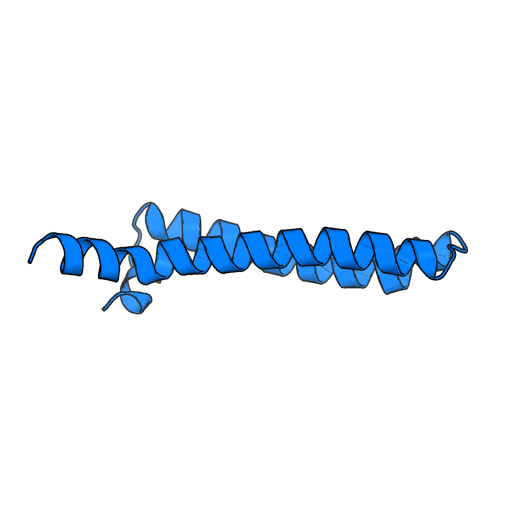611 O O . SER A 1 75 ? -25.067 1.888 15.146 1.00 48.97 75 SER A O 1
ATOM 613 N N . ILE A 1 76 ? -23.356 0.746 16.043 1.00 51.03 76 ILE A N 1
ATOM 614 C CA . ILE A 1 76 ? -24.186 -0.061 16.955 1.00 51.03 76 ILE A CA 1
ATOM 615 C C . ILE A 1 76 ? -24.812 0.833 18.032 1.00 51.03 76 ILE A C 1
ATOM 617 O O . ILE A 1 76 ? -26.009 0.728 18.294 1.00 51.03 76 ILE A O 1
ATOM 621 N N . GLU A 1 77 ? -24.034 1.755 18.601 1.00 48.88 77 GLU A N 1
ATOM 622 C CA . GLU A 1 77 ? -24.510 2.695 19.624 1.00 48.88 77 GLU A CA 1
ATOM 623 C C . GLU A 1 77 ? -25.542 3.696 19.063 1.00 48.88 77 GLU A C 1
ATOM 625 O O . GLU A 1 77 ? -26.475 4.082 19.764 1.00 48.88 77 GLU A O 1
ATOM 630 N N . MET A 1 78 ? -25.449 4.054 17.773 1.00 49.50 78 MET A N 1
ATOM 631 C CA . MET A 1 78 ? -26.473 4.853 17.080 1.00 49.50 78 MET A CA 1
ATOM 632 C C . MET A 1 78 ? -27.684 4.044 16.591 1.00 49.50 78 MET A C 1
ATOM 634 O O . MET A 1 78 ? -28.737 4.632 16.379 1.00 49.50 78 MET A O 1
ATOM 638 N N . ARG A 1 79 ? -27.571 2.720 16.414 1.00 48.66 79 ARG A N 1
ATOM 639 C CA . ARG A 1 79 ? -28.690 1.841 16.012 1.00 48.66 79 ARG A CA 1
ATOM 640 C C . ARG A 1 79 ? -29.572 1.411 17.191 1.00 48.66 79 ARG A C 1
ATOM 642 O O . ARG A 1 79 ? -30.635 0.841 16.973 1.00 48.66 79 ARG A O 1
ATOM 649 N N . GLN A 1 80 ? -29.115 1.638 18.422 1.00 49.22 80 GLN A N 1
ATOM 650 C CA . GLN A 1 80 ? -29.855 1.343 19.655 1.00 49.22 80 GLN A CA 1
ATOM 651 C C . GLN A 1 80 ? -30.563 2.566 20.269 1.00 49.22 80 GLN A C 1
ATOM 653 O O . GLN A 1 80 ? -31.146 2.442 21.346 1.00 49.22 80 GLN A O 1
ATOM 658 N N . LYS A 1 81 ? -30.533 3.726 19.602 1.00 40.56 81 LYS A N 1
ATOM 659 C CA . LYS A 1 81 ? -31.405 4.874 19.896 1.00 40.56 81 LYS A CA 1
ATOM 660 C C . LYS A 1 81 ? -32.506 4.978 18.853 1.00 40.56 81 LYS A C 1
ATOM 662 O O . LYS A 1 81 ? -33.588 5.466 19.238 1.00 40.56 81 LYS A O 1
#